Protein AF-A0A973RRY0-F1 (afdb_monomer)

Foldseek 3Di:
DPPPPVVVVVVVVCVVVVVVVLVVLLVVLLVLLLVQLPDALVLLPDAPCDCVGNVSNPDLSVVSLVVSLVVDDVVVSVVSCVSCVVSVVSSPVSDDQDPPDDPPDDSSD

Radius of gyration: 17.53 Å; Cα contacts (8 Å, |Δi|>4): 64; chains: 1; bounding box: 34×26×58 Å

Sequence (109 aa):
MDVGLRRFVIDAWSWLNYKPVMADAGRQALQQWSRTAHRPSRALSGGCGCPLCSPFDTTDERGVLEAAMHALAPQAARELRRLVKPLDDLYIAKTWPDPFASPDDGWWA

Solvent-accessible surface area (backbone atoms only — not comparable to full-atom values): 6436 Å² total; per-residue (Å²): 140,89,75,70,72,71,56,58,56,58,54,52,56,50,51,62,59,40,52,59,55,50,50,52,49,37,50,50,23,51,55,50,41,50,55,57,31,68,48,58,45,79,81,68,52,81,45,83,85,35,57,88,60,26,80,72,66,80,60,67,31,68,57,49,43,49,54,46,42,73,73,39,58,72,68,59,21,51,54,50,47,65,64,45,48,64,36,52,54,46,32,57,77,48,46,79,75,62,89,82,43,55,90,88,44,60,86,88,87

pLDDT: mean 72.85, std 18.26, range [37.56, 96.88]

Structure (mmCIF, N/CA/C/O backbone):
data_AF-A0A973RRY0-F1
#
_entry.id   AF-A0A973R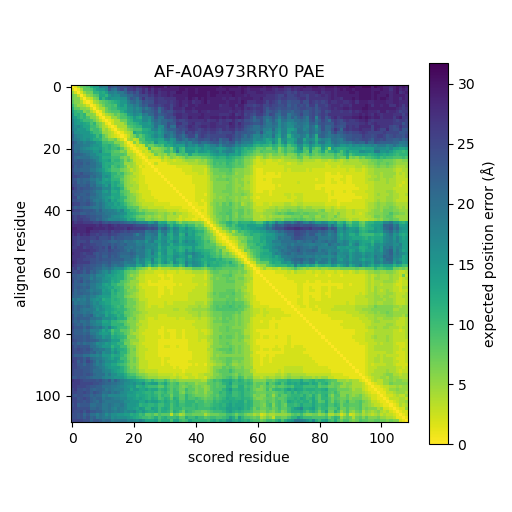RY0-F1
#
loop_
_atom_site.group_PDB
_atom_site.id
_atom_site.type_symbol
_atom_site.label_atom_id
_atom_site.label_alt_id
_atom_site.label_comp_id
_atom_site.label_asym_id
_atom_site.label_entity_id
_atom_site.label_seq_id
_atom_site.pdbx_PDB_ins_code
_atom_site.Cartn_x
_atom_site.Cartn_y
_atom_site.Cartn_z
_atom_site.occupancy
_atom_site.B_iso_or_equiv
_atom_site.auth_seq_id
_atom_site.auth_comp_id
_atom_site.auth_asym_id
_atom_site.auth_atom_id
_atom_site.pdbx_PDB_model_num
ATOM 1 N N . MET A 1 1 ? -7.167 15.495 42.539 1.00 37.56 1 MET A N 1
ATOM 2 C CA . MET A 1 1 ? -6.280 15.170 41.403 1.00 37.56 1 MET A CA 1
ATOM 3 C C . MET A 1 1 ? -7.129 14.461 40.367 1.00 37.56 1 MET A C 1
ATOM 5 O O . MET A 1 1 ? -7.387 13.279 40.512 1.00 37.56 1 MET A O 1
ATOM 9 N N . ASP A 1 2 ? -7.653 15.220 39.407 1.00 46.97 2 ASP A N 1
ATOM 10 C CA . ASP A 1 2 ? -8.580 14.751 38.375 1.00 46.97 2 ASP A CA 1
ATOM 11 C C . ASP A 1 2 ? -7.994 15.148 37.011 1.00 46.97 2 ASP A C 1
ATOM 13 O O . ASP A 1 2 ? -8.208 16.249 36.508 1.00 46.97 2 ASP A O 1
ATOM 17 N N . VAL A 1 3 ? -7.097 14.301 36.500 1.00 44.44 3 VAL A N 1
ATOM 18 C CA . VAL A 1 3 ? -6.352 14.515 35.239 1.00 44.44 3 VAL A CA 1
ATOM 19 C C . VAL A 1 3 ? -6.635 13.382 34.232 1.00 44.44 3 VAL A C 1
ATOM 21 O O . VAL A 1 3 ? -6.165 13.414 33.100 1.00 44.44 3 VAL A O 1
ATOM 24 N N . GLY A 1 4 ? -7.452 12.386 34.597 1.00 42.03 4 GLY A N 1
ATOM 25 C CA . GLY A 1 4 ? -7.646 11.167 33.799 1.00 42.03 4 GLY A CA 1
ATOM 26 C C . GLY A 1 4 ? -8.713 11.257 32.705 1.00 42.03 4 GLY A C 1
ATOM 27 O O . GLY A 1 4 ? -8.593 10.592 31.680 1.00 42.03 4 GLY A O 1
ATOM 28 N N . LEU A 1 5 ? -9.745 12.091 32.872 1.00 42.75 5 LEU A N 1
ATOM 29 C CA . LEU A 1 5 ? -10.928 12.026 32.002 1.00 42.75 5 LEU A CA 1
ATOM 30 C C . LEU A 1 5 ? -10.839 12.917 30.749 1.00 42.75 5 LEU A C 1
ATOM 32 O O . LEU A 1 5 ? -11.488 12.647 29.741 1.00 42.75 5 LEU A O 1
ATOM 36 N N . ARG A 1 6 ? -9.996 13.959 30.768 1.00 37.97 6 ARG A N 1
ATOM 37 C CA . ARG A 1 6 ? -9.849 14.901 29.639 1.00 37.97 6 ARG A CA 1
ATOM 38 C C . ARG A 1 6 ? -8.920 14.404 28.522 1.00 37.97 6 ARG A C 1
ATOM 40 O O . ARG A 1 6 ? -9.045 14.882 27.401 1.00 37.97 6 ARG A O 1
ATOM 47 N N . ARG A 1 7 ? -8.029 13.437 28.787 1.00 42.19 7 ARG A N 1
ATOM 48 C CA . ARG A 1 7 ? -7.159 12.830 27.755 1.00 42.19 7 ARG A CA 1
ATOM 49 C C . ARG A 1 7 ? -7.918 11.818 26.886 1.00 42.19 7 ARG A C 1
ATOM 51 O O . ARG A 1 7 ? -7.740 11.811 25.676 1.00 42.19 7 ARG A O 1
ATOM 58 N N . PHE A 1 8 ? -8.834 11.053 27.483 1.00 38.47 8 PHE A N 1
ATOM 59 C CA . PHE A 1 8 ? -9.589 9.996 26.797 1.00 38.47 8 PHE A CA 1
ATOM 60 C C . PHE A 1 8 ? -10.552 10.524 25.722 1.00 38.47 8 PHE A C 1
ATOM 62 O O . PHE A 1 8 ? -10.752 9.893 24.687 1.00 38.47 8 PHE A O 1
ATOM 69 N N . VAL A 1 9 ? -11.135 11.705 25.944 1.00 44.41 9 VAL A N 1
ATOM 70 C CA . VAL A 1 9 ? -12.057 12.317 24.978 1.00 44.41 9 VAL A CA 1
ATOM 71 C C . VAL A 1 9 ? -11.291 12.877 23.772 1.00 44.41 9 VAL A C 1
ATOM 73 O O . VAL A 1 9 ? -11.742 12.706 22.648 1.00 44.41 9 VAL A O 1
ATOM 76 N N . ILE A 1 10 ? -10.098 13.454 23.949 1.00 43.81 10 ILE A N 1
ATOM 77 C CA . ILE A 1 10 ? -9.304 13.995 22.826 1.00 43.81 10 ILE A CA 1
ATOM 78 C C . ILE A 1 10 ? -8.816 12.873 21.884 1.00 43.81 10 ILE A C 1
ATOM 80 O O . ILE A 1 10 ? -8.853 13.041 20.663 1.00 43.81 10 ILE A O 1
ATOM 84 N N . ASP A 1 11 ? -8.448 11.706 22.420 1.00 49.50 11 ASP A N 1
ATOM 85 C CA . ASP A 1 11 ? -7.992 10.563 21.612 1.00 49.50 11 ASP A CA 1
ATOM 86 C C . ASP A 1 11 ? -9.123 9.898 20.812 1.00 49.50 11 ASP A C 1
ATOM 88 O O . ASP A 1 11 ? -8.914 9.485 19.670 1.00 49.50 11 ASP A O 1
ATOM 92 N N . ALA A 1 12 ? -10.345 9.854 21.352 1.00 40.12 12 ALA A N 1
ATOM 93 C CA . ALA A 1 12 ? -11.501 9.276 20.664 1.00 40.12 12 ALA A CA 1
ATOM 94 C C . ALA A 1 12 ? -11.985 10.132 19.476 1.00 40.12 12 ALA A C 1
ATOM 96 O O . ALA A 1 12 ? -12.375 9.590 18.439 1.00 40.12 12 ALA A O 1
ATOM 97 N N . TRP A 1 13 ? -11.918 11.464 19.594 1.00 41.03 13 TRP A N 1
ATOM 98 C CA . TRP A 1 13 ? -12.250 12.382 18.495 1.00 41.03 13 TRP A CA 1
ATOM 99 C C . TRP A 1 13 ? -11.194 12.356 17.380 1.00 41.03 13 TRP A C 1
ATOM 101 O O . TRP A 1 13 ? -11.556 12.379 16.201 1.00 41.03 13 TRP A O 1
ATOM 111 N N . SER A 1 14 ? -9.910 12.203 17.729 1.00 52.19 14 SER A N 1
ATOM 112 C CA . SER A 1 14 ? -8.848 11.927 16.753 1.00 52.19 14 SER A CA 1
ATOM 113 C C . SER A 1 14 ? -9.082 10.589 16.052 1.00 52.19 14 SER A C 1
ATOM 115 O O . SER A 1 14 ? -9.063 10.552 14.831 1.00 52.19 14 SER A O 1
ATOM 117 N N . TRP A 1 15 ? -9.414 9.516 16.779 1.00 40.09 15 TRP A N 1
ATOM 118 C CA . TRP A 1 15 ? -9.695 8.188 16.210 1.00 40.09 15 TRP A CA 1
ATOM 119 C C . TRP A 1 15 ? -10.903 8.138 15.255 1.00 40.09 15 TRP A C 1
ATOM 121 O O . TRP A 1 15 ? -10.884 7.384 14.280 1.00 40.09 15 TRP A O 1
ATOM 131 N N . LEU A 1 16 ? -11.954 8.928 15.498 1.00 44.66 16 LEU A N 1
ATOM 132 C CA . LEU A 1 16 ? -13.126 8.990 14.612 1.00 44.66 16 LEU A CA 1
ATOM 133 C C . LEU A 1 16 ? -12.854 9.771 13.316 1.00 44.66 16 LEU A C 1
ATOM 135 O O . LEU A 1 16 ? -13.329 9.345 12.266 1.00 44.66 16 LEU A O 1
ATOM 139 N N . ASN A 1 17 ? -12.045 10.838 13.360 1.00 50.69 17 ASN A N 1
ATOM 140 C CA . ASN A 1 17 ? -11.557 11.536 12.156 1.00 50.69 17 ASN A CA 1
ATOM 141 C C . ASN A 1 17 ? -10.406 10.790 11.452 1.00 50.69 17 ASN A C 1
ATOM 143 O O .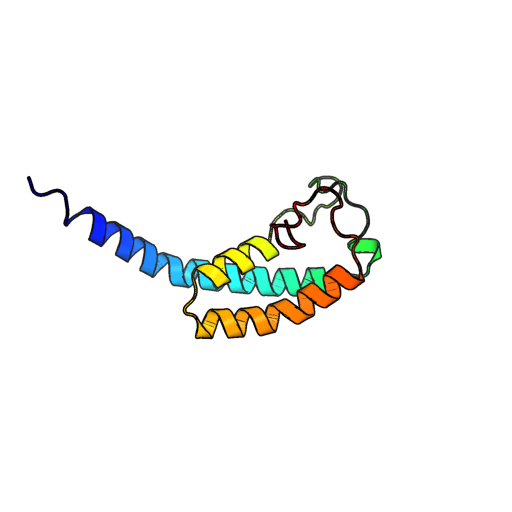 ASN A 1 17 ? -10.207 10.942 10.249 1.00 50.69 17 ASN A O 1
ATOM 147 N N . TYR A 1 18 ? -9.682 9.937 12.176 1.00 51.44 18 TYR A N 1
ATOM 148 C CA . TYR A 1 18 ? -8.591 9.107 11.665 1.00 51.44 18 TYR A CA 1
ATOM 149 C C . TYR A 1 18 ? -9.093 7.975 10.765 1.00 51.44 18 TYR A C 1
ATOM 151 O O . TYR A 1 18 ? -8.469 7.683 9.753 1.00 51.44 18 TYR A O 1
ATOM 159 N N . LYS A 1 19 ? -10.246 7.363 11.071 1.00 55.94 19 LYS A N 1
ATOM 160 C CA . LYS A 1 19 ? -10.835 6.289 10.249 1.00 55.94 19 LYS A CA 1
ATOM 161 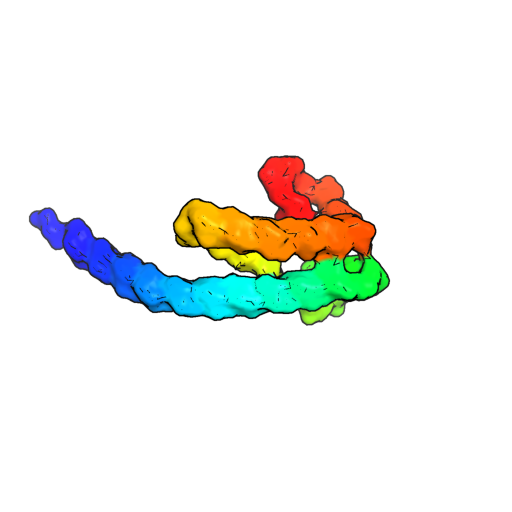C C . LYS A 1 19 ? -11.092 6.672 8.781 1.00 55.94 19 LYS A C 1
ATOM 163 O O . LYS A 1 19 ? -10.676 5.895 7.927 1.00 55.94 19 LYS A O 1
ATOM 168 N N . PRO A 1 20 ? -11.751 7.800 8.447 1.00 60.72 20 PRO A N 1
ATOM 169 C CA . PRO A 1 20 ? -11.966 8.183 7.052 1.00 60.72 20 PRO A CA 1
ATOM 170 C C . PRO A 1 20 ? -10.664 8.601 6.359 1.00 60.72 20 PRO A C 1
ATOM 172 O O . PRO A 1 20 ? -10.412 8.148 5.248 1.00 60.72 20 PRO A O 1
ATOM 175 N N . VAL A 1 21 ? -9.792 9.364 7.031 1.00 59.66 21 VAL A N 1
ATOM 176 C CA . VAL A 1 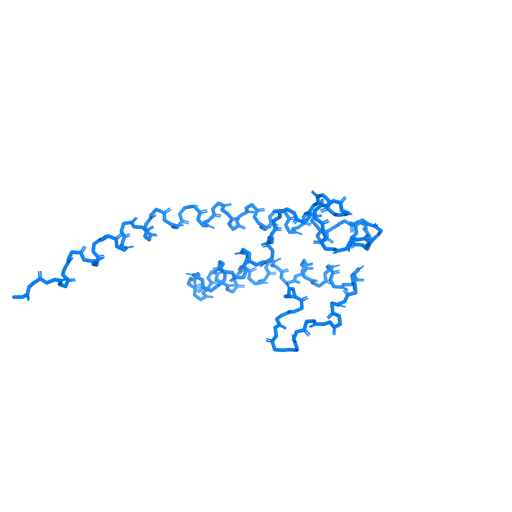21 ? -8.490 9.769 6.469 1.00 59.66 21 VAL A CA 1
ATOM 177 C C . VAL A 1 21 ? -7.608 8.552 6.182 1.00 59.66 21 VAL A C 1
ATOM 179 O O . VAL A 1 21 ? -7.032 8.459 5.104 1.00 59.66 21 VAL A O 1
ATOM 182 N N . MET A 1 22 ? -7.548 7.578 7.094 1.00 62.28 22 MET A N 1
ATOM 183 C CA . MET A 1 22 ? -6.797 6.337 6.881 1.00 62.28 22 MET A CA 1
ATOM 184 C C . MET A 1 22 ? -7.470 5.388 5.892 1.00 62.28 22 MET A C 1
ATOM 186 O O . MET A 1 22 ? -6.776 4.645 5.202 1.00 62.28 22 MET A O 1
ATOM 190 N N . ALA A 1 23 ? -8.799 5.419 5.766 1.00 70.44 23 ALA A N 1
ATOM 191 C CA . ALA A 1 23 ? -9.496 4.673 4.723 1.00 70.44 23 ALA A CA 1
ATOM 192 C C . ALA A 1 23 ? -9.181 5.231 3.325 1.00 70.44 23 ALA A C 1
ATOM 194 O O . ALA A 1 23 ? -8.910 4.454 2.407 1.00 70.44 23 ALA A O 1
ATOM 195 N N . ASP A 1 24 ? -9.160 6.555 3.164 1.00 76.12 24 ASP A N 1
ATOM 196 C CA . ASP A 1 24 ? -8.806 7.199 1.897 1.00 76.12 24 ASP A CA 1
ATOM 197 C C . ASP A 1 24 ? -7.311 7.090 1.595 1.00 76.12 24 ASP A C 1
ATOM 199 O O . ASP A 1 24 ? -6.945 6.813 0.451 1.00 76.12 24 ASP A O 1
ATOM 203 N N . ALA A 1 25 ? -6.446 7.235 2.601 1.00 79.31 25 ALA A N 1
ATOM 204 C CA . ALA A 1 25 ? -5.010 7.011 2.458 1.00 79.31 25 ALA A CA 1
ATOM 205 C C . ALA A 1 25 ? -4.713 5.550 2.086 1.00 79.31 25 ALA A C 1
ATOM 207 O O . ALA A 1 25 ? -3.981 5.301 1.134 1.00 79.31 25 ALA A O 1
ATOM 208 N N . GLY A 1 26 ? -5.347 4.580 2.754 1.00 83.62 26 GLY A N 1
ATOM 209 C CA . GLY A 1 26 ? -5.202 3.156 2.444 1.00 83.62 26 GLY A CA 1
ATOM 210 C C . GLY A 1 26 ? -5.715 2.793 1.048 1.00 83.62 26 GLY A C 1
ATOM 211 O O . GLY A 1 26 ? -5.083 2.012 0.339 1.00 83.62 26 GLY A O 1
ATOM 212 N N . ARG A 1 27 ? -6.824 3.397 0.598 1.00 86.06 27 ARG A N 1
ATOM 213 C CA . ARG A 1 27 ? -7.333 3.223 -0.773 1.00 86.06 27 ARG A CA 1
ATOM 214 C C . ARG A 1 27 ? -6.363 3.785 -1.810 1.00 86.06 27 ARG A C 1
ATOM 216 O O . ARG A 1 27 ? -6.090 3.113 -2.804 1.00 86.06 27 ARG A O 1
ATOM 223 N N . GLN A 1 28 ? -5.862 5.001 -1.598 1.00 88.69 28 GLN A N 1
ATOM 224 C CA . GLN A 1 28 ? -4.897 5.637 -2.499 1.00 88.69 28 GLN A CA 1
ATOM 225 C C . GLN A 1 28 ? -3.590 4.847 -2.551 1.00 88.69 28 GLN A C 1
ATOM 227 O O . GLN A 1 28 ? -3.096 4.569 -3.643 1.00 88.69 28 GLN A O 1
ATOM 232 N N . ALA A 1 29 ? -3.097 4.405 -1.393 1.00 89.62 29 ALA A N 1
ATOM 233 C CA . ALA A 1 29 ? -1.922 3.555 -1.284 1.00 89.62 29 ALA A CA 1
ATOM 234 C C . ALA A 1 29 ? -2.121 2.233 -2.036 1.00 89.62 29 ALA A C 1
ATOM 236 O O . ALA A 1 29 ? -1.269 1.861 -2.829 1.00 89.62 29 ALA A O 1
ATOM 237 N N . LEU A 1 30 ? -3.276 1.569 -1.908 1.00 92.38 30 LEU A N 1
ATOM 238 C CA . LEU A 1 30 ? -3.559 0.336 -2.653 1.00 92.38 30 LEU A CA 1
ATOM 239 C C . LEU A 1 30 ? -3.598 0.565 -4.173 1.00 92.38 30 LEU A C 1
ATOM 241 O O . LEU A 1 30 ? -3.056 -0.230 -4.940 1.00 92.38 30 LEU A O 1
ATOM 245 N N . GLN A 1 31 ? -4.221 1.654 -4.630 1.00 92.44 31 GLN A N 1
ATOM 246 C CA . GLN A 1 31 ? -4.273 1.999 -6.056 1.00 92.44 31 GLN A CA 1
ATOM 247 C C . GLN A 1 31 ? -2.889 2.330 -6.617 1.00 92.44 31 GLN A C 1
ATOM 249 O O . GLN A 1 31 ? -2.557 1.952 -7.742 1.00 92.44 31 GLN A O 1
ATOM 254 N N . GLN A 1 32 ? -2.087 3.069 -5.859 1.00 89.88 32 GLN A N 1
ATOM 255 C CA . GLN A 1 32 ? -0.736 3.432 -6.252 1.00 89.88 32 GLN A CA 1
ATOM 256 C C . GLN A 1 32 ? 0.189 2.211 -6.220 1.00 89.88 32 GLN A C 1
AT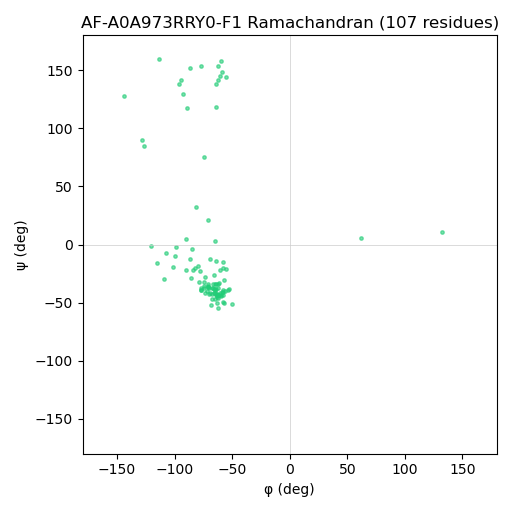OM 258 O O . GLN A 1 32 ? 0.869 1.961 -7.211 1.00 89.88 32 GLN A O 1
ATOM 263 N N . TRP A 1 33 ? 0.092 1.372 -5.189 1.00 91.56 33 TRP A N 1
ATOM 264 C CA . TRP A 1 33 ? 0.822 0.112 -5.099 1.00 91.56 33 TRP A CA 1
ATOM 265 C C . TRP A 1 33 ? 0.490 -0.831 -6.255 1.00 91.56 33 TRP A C 1
ATOM 267 O O . TRP A 1 33 ? 1.384 -1.359 -6.913 1.00 91.56 33 TRP A O 1
ATOM 277 N N . SER A 1 34 ? -0.794 -0.955 -6.606 1.00 94.00 34 SER A N 1
ATOM 278 C CA . SER A 1 34 ? -1.212 -1.703 -7.792 1.00 94.00 34 SER A CA 1
ATOM 279 C C . SER A 1 34 ? -0.579 -1.145 -9.066 1.00 94.00 34 SER A C 1
ATOM 281 O O . SER A 1 34 ? -0.123 -1.916 -9.909 1.00 94.00 34 SER A O 1
ATOM 283 N N . ARG A 1 35 ? -0.530 0.182 -9.232 1.00 91.31 35 ARG A N 1
ATOM 284 C CA . ARG A 1 35 ? 0.124 0.805 -10.393 1.00 91.31 35 ARG A CA 1
ATOM 285 C C . ARG A 1 35 ? 1.617 0.502 -10.419 1.00 91.31 35 ARG A C 1
ATOM 287 O O . ARG A 1 35 ? 2.119 0.166 -11.487 1.00 91.31 35 ARG A O 1
ATOM 294 N N . THR A 1 36 ? 2.299 0.586 -9.281 1.00 87.19 36 THR A N 1
ATOM 295 C CA . THR A 1 36 ? 3.730 0.292 -9.137 1.00 87.19 36 THR A CA 1
ATOM 296 C C . THR A 1 36 ? 4.034 -1.170 -9.464 1.00 87.19 36 THR A C 1
ATOM 298 O O . THR A 1 36 ? 4.798 -1.429 -10.392 1.00 87.19 36 THR A O 1
ATOM 301 N N . ALA A 1 37 ? 3.364 -2.129 -8.819 1.00 89.50 37 ALA A N 1
ATOM 302 C CA . ALA A 1 37 ? 3.575 -3.563 -9.040 1.00 89.50 37 ALA A CA 1
ATOM 303 C C . ALA A 1 37 ? 3.366 -3.996 -10.506 1.00 89.50 37 ALA A C 1
ATOM 305 O O . ALA A 1 37 ? 4.027 -4.911 -11.005 1.00 89.50 37 ALA A O 1
ATOM 306 N N . HIS A 1 38 ? 2.480 -3.319 -11.245 1.00 92.25 38 HIS A N 1
ATOM 307 C CA . HIS A 1 38 ? 2.219 -3.614 -12.658 1.00 92.25 38 HIS A CA 1
ATOM 308 C C . HIS A 1 38 ? 3.182 -2.935 -13.640 1.00 92.25 38 HIS A C 1
ATOM 310 O O . HIS A 1 38 ? 3.114 -3.221 -14.838 1.00 92.25 38 HIS A O 1
ATOM 316 N N . ARG A 1 39 ? 4.115 -2.091 -13.186 1.00 87.44 39 ARG A N 1
ATOM 317 C CA . ARG A 1 39 ? 5.094 -1.473 -14.088 1.00 87.44 39 ARG A CA 1
ATOM 318 C C . ARG A 1 39 ? 5.993 -2.526 -14.759 1.00 87.44 39 ARG A C 1
ATOM 320 O O . ARG A 1 39 ? 6.200 -3.620 -14.214 1.00 87.44 39 ARG A O 1
ATOM 327 N N . PRO A 1 40 ? 6.537 -2.221 -15.951 1.00 86.12 40 PRO A N 1
ATOM 328 C CA . PRO A 1 40 ? 7.595 -3.023 -16.559 1.00 86.12 40 PRO A CA 1
ATOM 329 C C . PRO A 1 40 ? 8.837 -3.054 -15.661 1.00 86.12 40 PRO A C 1
ATOM 331 O O . PRO A 1 40 ? 9.173 -2.026 -15.080 1.00 86.12 40 PRO A O 1
ATOM 334 N N . SER A 1 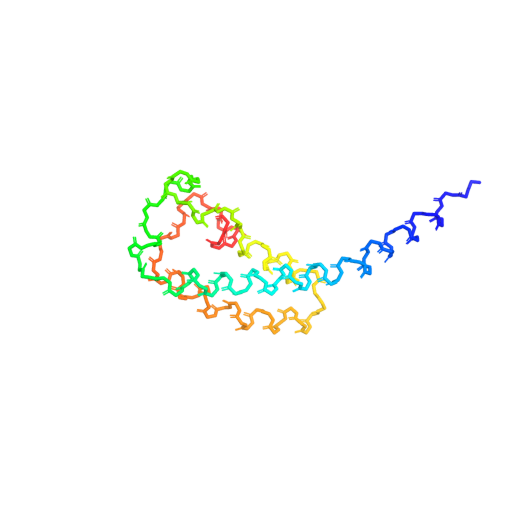41 ? 9.573 -4.172 -15.617 1.00 82.25 41 SER A N 1
ATOM 335 C CA . SER A 1 41 ? 10.744 -4.325 -14.732 1.00 82.25 41 SER A CA 1
ATOM 336 C C . SER A 1 41 ? 11.770 -3.202 -14.898 1.00 82.25 41 SER A C 1
ATOM 338 O O . SER A 1 41 ? 12.225 -2.657 -13.906 1.00 82.25 41 SER A O 1
ATOM 340 N N . ARG A 1 42 ? 12.026 -2.742 -16.134 1.00 76.69 42 ARG A N 1
ATOM 341 C CA . ARG A 1 42 ? 12.927 -1.605 -16.431 1.00 76.69 42 ARG A CA 1
ATOM 342 C C . ARG A 1 42 ? 12.550 -0.277 -15.757 1.00 76.69 42 ARG A C 1
ATOM 344 O O . ARG A 1 42 ? 13.368 0.627 -15.720 1.00 76.69 42 ARG A O 1
ATOM 351 N N . ALA A 1 43 ? 11.297 -0.129 -15.330 1.00 75.69 43 ALA A N 1
ATOM 352 C CA . ALA A 1 43 ? 10.785 1.054 -14.641 1.00 75.69 43 ALA A CA 1
ATOM 353 C C . ALA A 1 43 ? 10.740 0.875 -13.112 1.00 75.69 43 ALA A C 1
ATOM 355 O O . ALA A 1 43 ? 10.329 1.797 -12.414 1.00 75.69 43 ALA A O 1
ATOM 356 N N . LEU A 1 44 ? 11.111 -0.313 -12.624 1.00 74.44 44 LEU A N 1
ATOM 357 C CA . LEU A 1 44 ? 11.270 -0.664 -11.210 1.00 74.44 44 LEU A CA 1
ATOM 358 C C . LEU A 1 44 ? 12.752 -0.860 -10.851 1.00 74.44 44 LEU A C 1
ATOM 360 O O . LEU A 1 44 ? 13.168 -0.598 -9.732 1.00 74.44 44 LEU A O 1
ATOM 364 N N . SER A 1 45 ? 13.567 -1.294 -11.814 1.00 60.91 45 SER A N 1
ATOM 365 C CA . SER A 1 45 ? 15.013 -1.435 -11.686 1.00 60.91 45 SER A CA 1
ATOM 366 C C . SER A 1 45 ? 15.717 -0.133 -12.080 1.00 60.91 45 SER A C 1
ATOM 368 O O . SER A 1 45 ? 15.647 0.252 -13.249 1.00 60.91 45 SER A O 1
ATOM 370 N N . GLY A 1 46 ? 16.439 0.505 -11.152 1.00 53.12 46 GLY A N 1
ATOM 371 C CA . GLY A 1 46 ? 17.429 1.537 -11.507 1.00 53.12 46 GLY A CA 1
ATOM 372 C C . GLY A 1 46 ? 17.402 2.864 -10.742 1.00 53.12 46 GLY A C 1
ATOM 373 O O . GLY A 1 46 ? 18.098 3.787 -11.156 1.00 53.12 46 GLY A O 1
ATOM 374 N N . GLY A 1 47 ? 16.657 2.995 -9.646 1.00 53.78 47 GLY A N 1
ATOM 375 C CA . GLY A 1 47 ? 16.740 4.177 -8.781 1.00 53.78 47 GLY A CA 1
ATOM 376 C C . GLY A 1 47 ? 17.708 3.953 -7.622 1.00 53.78 47 GLY A C 1
ATOM 377 O O . GLY A 1 47 ? 17.711 2.879 -7.034 1.00 53.78 47 GLY A O 1
ATOM 378 N N . CYS A 1 48 ? 18.489 4.965 -7.237 1.00 56.53 48 CYS A N 1
ATOM 379 C CA . CYS A 1 48 ? 19.322 4.922 -6.027 1.00 56.53 48 CYS A CA 1
ATOM 380 C C . CYS A 1 48 ? 18.511 4.987 -4.712 1.00 56.53 48 CYS A C 1
ATOM 382 O O . CYS A 1 48 ? 19.026 5.445 -3.700 1.00 56.53 48 CYS A O 1
ATOM 384 N N . GLY A 1 49 ? 17.214 4.644 -4.756 1.00 51.97 49 GLY A N 1
ATOM 385 C CA . GLY A 1 49 ? 16.217 4.950 -3.717 1.00 51.97 49 GLY A CA 1
ATOM 386 C C . GLY A 1 49 ? 16.007 6.453 -3.490 1.00 51.97 49 GLY A C 1
ATOM 387 O O . GLY A 1 49 ? 15.341 6.877 -2.552 1.00 51.97 49 GLY A O 1
ATOM 388 N N . CYS A 1 50 ? 16.639 7.290 -4.313 1.00 54.47 50 CYS A N 1
ATOM 389 C CA . CYS A 1 50 ? 16.641 8.728 -4.154 1.00 54.47 50 CYS A CA 1
ATOM 390 C C . CYS A 1 50 ? 15.553 9.361 -5.035 1.00 54.47 50 CYS A C 1
ATOM 392 O O . CYS A 1 50 ? 15.465 9.020 -6.221 1.00 54.47 50 CYS A O 1
ATOM 394 N N . PRO A 1 51 ? 14.807 10.363 -4.531 1.00 52.41 51 PRO A N 1
ATOM 395 C CA . PRO A 1 51 ? 13.723 11.022 -5.272 1.00 52.41 51 PRO A CA 1
ATOM 396 C C . PRO A 1 51 ? 14.133 11.611 -6.633 1.00 52.41 51 PRO A C 1
ATOM 398 O O . PRO A 1 51 ? 13.293 11.843 -7.497 1.00 52.41 51 PRO A O 1
ATOM 401 N N . LEU A 1 52 ? 15.432 11.866 -6.832 1.00 55.38 52 LEU A N 1
ATOM 402 C CA . LEU A 1 52 ? 15.997 12.368 -8.088 1.00 55.38 52 LEU A CA 1
ATOM 403 C C . LEU A 1 52 ? 16.171 11.277 -9.157 1.00 55.38 52 LEU A C 1
ATOM 405 O O . LEU A 1 52 ? 16.048 11.573 -10.342 1.00 55.38 52 LEU A O 1
ATOM 409 N N . CYS A 1 53 ? 16.448 10.032 -8.759 1.00 53.31 53 CYS A N 1
ATOM 410 C CA . CYS A 1 53 ? 16.639 8.904 -9.681 1.00 53.31 53 CYS A CA 1
ATOM 411 C C . CYS A 1 53 ? 15.402 8.003 -9.770 1.00 53.31 53 CYS A C 1
ATOM 413 O O . CYS A 1 53 ? 15.247 7.275 -10.747 1.00 53.31 53 CYS A O 1
ATOM 415 N N . SER A 1 54 ? 14.509 8.078 -8.783 1.00 53.84 54 SER A N 1
ATOM 416 C CA . SER A 1 54 ? 13.158 7.533 -8.845 1.00 53.84 54 SER A CA 1
ATOM 417 C C . SER A 1 54 ? 12.176 8.637 -8.443 1.00 53.84 54 SER A C 1
ATOM 419 O O . SER A 1 54 ? 11.829 8.765 -7.270 1.00 53.84 54 SER A O 1
ATOM 421 N N . PRO A 1 55 ? 11.673 9.446 -9.397 1.00 52.12 55 PRO A N 1
ATOM 422 C CA . PRO A 1 55 ? 10.651 10.465 -9.119 1.00 52.12 55 PRO A CA 1
ATOM 423 C C . PRO A 1 55 ? 9.308 9.864 -8.665 1.00 52.12 55 PRO A C 1
ATOM 425 O O . PRO A 1 55 ? 8.326 10.583 -8.488 1.00 52.12 55 PRO A O 1
ATOM 428 N N . PHE A 1 56 ? 9.253 8.539 -8.520 1.00 51.44 56 PHE A N 1
ATOM 429 C CA . PHE A 1 56 ? 8.109 7.770 -8.067 1.00 51.44 56 PHE A CA 1
ATOM 430 C C . PHE A 1 56 ? 8.284 7.221 -6.643 1.00 51.44 56 PHE A C 1
ATOM 432 O O . PHE A 1 56 ? 7.295 6.752 -6.098 1.00 51.44 56 PHE A O 1
ATOM 439 N N . ASP A 1 57 ? 9.467 7.350 -6.025 1.00 57.66 57 ASP A N 1
ATOM 440 C CA . ASP A 1 57 ? 9.726 7.001 -4.611 1.00 57.66 57 ASP A CA 1
ATOM 441 C C . ASP A 1 57 ? 9.262 8.128 -3.663 1.00 57.66 57 ASP A C 1
ATOM 443 O O . ASP A 1 57 ? 9.887 8.427 -2.648 1.00 57.66 57 ASP A O 1
ATOM 447 N N . THR A 1 58 ? 8.200 8.853 -4.022 1.00 53.22 58 THR A N 1
ATOM 448 C CA . THR A 1 58 ? 7.737 10.015 -3.247 1.00 53.22 58 THR A CA 1
ATOM 449 C C . THR A 1 58 ? 6.788 9.631 -2.115 1.00 53.22 58 THR A C 1
ATOM 451 O O . THR A 1 58 ? 6.547 10.450 -1.227 1.00 53.22 58 THR A O 1
ATOM 454 N N . THR A 1 59 ? 6.297 8.391 -2.102 1.00 61.66 59 THR A N 1
ATOM 455 C CA . THR A 1 59 ? 5.441 7.850 -1.045 1.00 61.66 59 THR A CA 1
ATOM 456 C C . THR A 1 59 ? 5.750 6.380 -0.794 1.00 61.66 59 THR A C 1
ATOM 458 O O . THR A 1 59 ? 5.710 5.570 -1.709 1.00 61.66 59 THR A O 1
ATOM 461 N N . ASP A 1 60 ? 6.003 6.016 0.463 1.00 77.31 60 ASP A N 1
ATOM 462 C CA . ASP A 1 60 ? 6.085 4.616 0.890 1.00 77.31 60 ASP A CA 1
ATOM 463 C C . ASP A 1 60 ? 4.672 4.004 0.948 1.00 77.31 60 ASP A C 1
ATOM 465 O O . ASP A 1 60 ? 4.041 3.879 2.002 1.00 77.31 60 ASP A O 1
ATOM 469 N N . GLU A 1 61 ? 4.105 3.693 -0.220 1.00 85.50 61 GLU A N 1
ATOM 470 C CA . GLU A 1 61 ? 2.730 3.194 -0.297 1.00 85.50 61 GLU A CA 1
ATOM 471 C C . GLU A 1 61 ? 2.578 1.834 0.381 1.00 85.50 61 GLU A C 1
ATOM 473 O O . GLU A 1 61 ? 1.538 1.559 0.989 1.00 85.50 61 GLU A O 1
ATOM 478 N N . ARG A 1 62 ? 3.615 0.989 0.320 1.00 88.25 62 ARG A N 1
ATOM 479 C CA . ARG A 1 62 ? 3.595 -0.318 0.974 1.00 88.25 62 ARG A CA 1
ATOM 480 C C . ARG A 1 62 ? 3.659 -0.179 2.495 1.00 88.25 62 ARG A C 1
ATOM 482 O O . ARG A 1 62 ? 2.927 -0.909 3.169 1.00 88.25 62 ARG A O 1
ATOM 489 N N . GLY A 1 63 ? 4.416 0.772 3.036 1.00 85.12 63 GLY A N 1
ATOM 490 C CA . GLY A 1 63 ? 4.417 1.095 4.462 1.00 85.12 63 GLY A CA 1
ATOM 491 C C . GLY A 1 63 ? 3.093 1.680 4.950 1.00 85.12 63 GLY A C 1
ATOM 492 O O . GLY A 1 63 ? 2.604 1.287 6.010 1.00 85.12 63 GLY A O 1
ATOM 493 N N . VAL A 1 64 ? 2.420 2.523 4.154 1.00 87.50 64 VAL A N 1
ATOM 494 C CA . VAL A 1 64 ? 1.050 2.982 4.475 1.00 87.50 64 VAL A CA 1
ATOM 495 C C . VAL A 1 64 ? 0.077 1.802 4.546 1.00 87.50 64 VAL A C 1
ATOM 497 O O . VAL A 1 64 ? -0.755 1.736 5.455 1.00 87.50 64 VAL A O 1
ATOM 500 N N . LEU A 1 65 ? 0.181 0.845 3.619 1.00 90.50 65 LEU A N 1
ATOM 501 C CA . LEU A 1 65 ? -0.6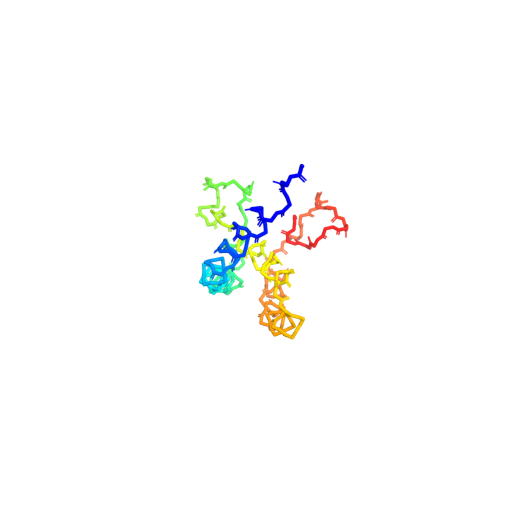30 -0.375 3.645 1.00 90.50 65 LEU A CA 1
ATOM 502 C C . LEU A 1 65 ? -0.321 -1.247 4.869 1.00 90.50 65 LEU A C 1
ATOM 504 O O . LEU A 1 65 ? -1.255 -1.780 5.466 1.00 90.50 65 LEU A O 1
ATOM 508 N N . GLU A 1 66 ? 0.945 -1.350 5.282 1.00 89.69 66 GLU A N 1
ATOM 509 C CA . GLU A 1 66 ? 1.341 -2.074 6.498 1.00 89.69 66 GLU A CA 1
ATOM 510 C C . GLU A 1 66 ? 0.732 -1.432 7.748 1.00 89.69 66 GLU A C 1
ATOM 512 O O . GLU A 1 66 ? 0.050 -2.093 8.536 1.00 89.69 66 GLU A O 1
ATOM 517 N N . ALA A 1 67 ? 0.883 -0.113 7.889 1.00 87.31 67 ALA A N 1
ATOM 518 C CA . ALA A 1 67 ? 0.299 0.647 8.988 1.00 87.31 67 ALA A CA 1
ATOM 519 C C . ALA A 1 67 ? -1.230 0.480 9.037 1.00 87.31 67 ALA A C 1
ATOM 521 O O . ALA A 1 67 ? -1.806 0.264 10.108 1.00 87.31 67 ALA A O 1
ATOM 522 N N . ALA A 1 68 ? -1.895 0.494 7.876 1.00 88.81 68 ALA A N 1
ATOM 523 C CA . ALA A 1 68 ? -3.325 0.223 7.788 1.00 88.81 68 ALA A CA 1
ATOM 524 C C . ALA A 1 68 ? -3.669 -1.204 8.253 1.00 88.81 68 ALA A C 1
ATOM 526 O O .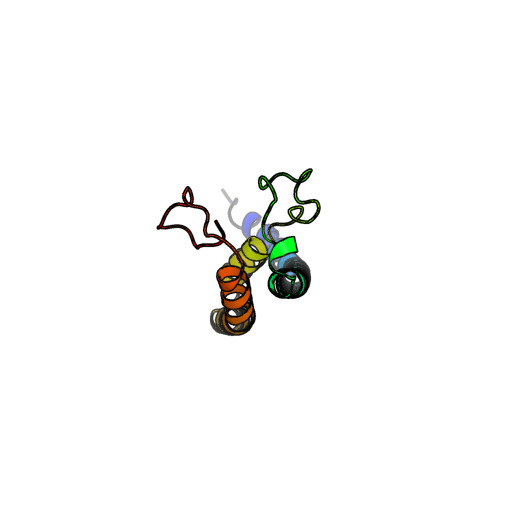 ALA A 1 68 ? -4.613 -1.384 9.022 1.00 88.81 68 ALA A O 1
ATOM 527 N N . MET A 1 69 ? -2.903 -2.226 7.857 1.00 89.62 69 MET A N 1
ATOM 528 C CA . MET A 1 69 ? -3.119 -3.606 8.316 1.00 89.62 69 MET A CA 1
ATOM 529 C C . MET A 1 69 ? -2.967 -3.761 9.835 1.00 89.62 69 MET A C 1
ATOM 531 O O . MET A 1 69 ? -3.682 -4.578 10.419 1.00 89.62 69 MET A O 1
ATOM 535 N N . HIS A 1 70 ? -2.080 -2.991 10.473 1.00 88.88 70 HIS A N 1
ATOM 536 C CA . HIS A 1 70 ? -1.916 -2.977 11.930 1.00 88.88 70 HIS A CA 1
ATOM 537 C C . HIS A 1 70 ? -3.043 -2.239 12.665 1.00 88.88 70 HIS A C 1
ATOM 539 O O . HIS A 1 70 ? -3.404 -2.630 13.775 1.00 88.88 70 HIS A O 1
ATOM 545 N N . ALA A 1 71 ? -3.617 -1.199 12.058 1.00 87.06 71 ALA A N 1
ATOM 546 C CA . ALA A 1 71 ? -4.693 -0.409 12.658 1.00 87.06 71 ALA A CA 1
ATOM 547 C C . ALA A 1 71 ? -6.098 -1.016 12.460 1.00 87.06 71 ALA A C 1
ATOM 549 O O . ALA A 1 71 ? -7.037 -0.683 13.189 1.00 87.06 71 ALA A O 1
ATOM 550 N N . LEU A 1 72 ? -6.277 -1.877 11.454 1.00 85.62 72 LEU A N 1
ATOM 551 C CA . LEU A 1 72 ? -7.570 -2.466 11.104 1.00 85.62 72 LEU A CA 1
ATOM 552 C C . LEU A 1 72 ? -7.991 -3.605 12.043 1.00 85.62 72 LEU A C 1
ATOM 554 O O . LEU A 1 72 ? -7.180 -4.355 12.582 1.00 85.62 72 LEU A O 1
ATOM 558 N N . ALA A 1 73 ? -9.308 -3.808 12.156 1.00 86.94 73 ALA A N 1
ATOM 559 C CA . ALA A 1 73 ? -9.853 -4.999 12.800 1.00 86.94 73 ALA A CA 1
ATOM 560 C C . ALA A 1 73 ? -9.356 -6.277 12.086 1.00 86.94 73 ALA A C 1
ATOM 562 O O . ALA A 1 73 ? -9.216 -6.265 10.857 1.00 86.94 73 ALA A O 1
ATOM 563 N N . PRO A 1 74 ? -9.170 -7.411 12.795 1.00 86.75 74 PRO A N 1
ATOM 564 C CA . PRO A 1 74 ? -8.511 -8.597 12.240 1.00 86.75 74 PRO A CA 1
ATOM 565 C C . PRO A 1 74 ? -9.092 -9.096 10.913 1.00 86.75 74 PRO A C 1
ATOM 567 O O . PRO A 1 74 ? -8.351 -9.509 10.025 1.00 86.75 74 PRO A O 1
ATOM 570 N N . GLN A 1 75 ? -10.417 -9.046 10.746 1.00 86.81 75 GLN A N 1
ATOM 571 C CA . GLN A 1 75 ? -11.061 -9.442 9.494 1.00 86.81 75 GLN A CA 1
ATOM 572 C C . GLN A 1 75 ? -10.727 -8.491 8.340 1.00 86.81 75 GLN A C 1
ATOM 574 O O . GLN A 1 75 ? -10.338 -8.961 7.276 1.00 86.81 75 GLN A O 1
ATOM 579 N N . ALA A 1 76 ? -10.817 -7.179 8.555 1.00 86.38 76 ALA A N 1
ATOM 580 C CA . ALA A 1 76 ? -10.490 -6.187 7.534 1.00 86.38 76 ALA A CA 1
ATOM 581 C C . ALA A 1 76 ? -9.001 -6.234 7.157 1.00 86.38 76 ALA A C 1
ATOM 583 O O . ALA A 1 76 ? -8.666 -6.194 5.976 1.00 86.38 76 ALA A O 1
ATOM 584 N N . ALA A 1 77 ? -8.112 -6.421 8.137 1.00 87.50 77 ALA A N 1
ATOM 585 C CA . ALA A 1 77 ? -6.687 -6.605 7.886 1.00 87.50 77 ALA A CA 1
ATOM 586 C C . ALA A 1 77 ? -6.404 -7.868 7.049 1.00 87.50 77 ALA A C 1
ATOM 588 O O . ALA A 1 77 ? -5.533 -7.854 6.185 1.00 87.50 77 ALA A O 1
ATOM 589 N N . ARG A 1 78 ? -7.141 -8.969 7.269 1.00 92.12 78 ARG A N 1
ATOM 590 C CA . ARG A 1 78 ? -7.030 -10.181 6.434 1.00 92.12 78 ARG A CA 1
ATOM 591 C C . ARG A 1 78 ? -7.451 -9.931 4.989 1.00 92.12 78 ARG A C 1
ATOM 593 O O . ARG A 1 78 ? -6.752 -10.384 4.089 1.00 92.12 78 ARG A O 1
ATOM 600 N N . GLU A 1 79 ? -8.553 -9.219 4.763 1.00 92.19 79 GLU A N 1
ATOM 601 C CA . GLU A 1 79 ? -8.974 -8.880 3.398 1.00 92.19 79 GLU A CA 1
ATOM 602 C C . GLU A 1 79 ? -7.962 -7.955 2.714 1.00 92.19 79 GLU A C 1
ATOM 604 O O . GLU A 1 79 ? -7.587 -8.199 1.570 1.00 92.19 79 GLU A O 1
ATOM 609 N N . LEU A 1 80 ? -7.430 -6.958 3.430 1.00 91.19 80 LEU A N 1
ATOM 610 C CA . LEU A 1 80 ? -6.388 -6.090 2.885 1.00 91.19 80 LEU A CA 1
ATOM 611 C C . LEU A 1 80 ? -5.126 -6.884 2.513 1.00 91.19 80 LEU A C 1
ATOM 613 O O . LEU A 1 80 ? -4.609 -6.721 1.411 1.00 91.19 80 LEU A O 1
ATOM 617 N N . ARG A 1 81 ? -4.681 -7.819 3.366 1.00 94.75 81 ARG A N 1
ATOM 618 C CA . ARG A 1 81 ? -3.560 -8.726 3.049 1.00 94.75 81 ARG A CA 1
ATOM 619 C C . ARG A 1 81 ? -3.807 -9.556 1.791 1.00 94.75 81 ARG A C 1
ATOM 621 O O . ARG A 1 81 ? -2.885 -9.737 1.005 1.00 94.75 81 ARG A O 1
ATOM 628 N N . ARG A 1 82 ? -5.034 -10.043 1.570 1.00 96.06 82 ARG A N 1
ATOM 629 C CA . ARG A 1 82 ? -5.384 -10.803 0.354 1.00 96.06 82 ARG A CA 1
ATOM 630 C C . ARG A 1 82 ? -5.273 -9.967 -0.918 1.00 96.06 82 ARG A C 1
ATOM 632 O O . ARG A 1 82 ? -4.912 -10.517 -1.951 1.00 96.06 82 ARG A O 1
ATOM 639 N N . LEU A 1 83 ? -5.574 -8.672 -0.845 1.00 96.00 83 LEU A N 1
ATOM 640 C CA . LEU A 1 83 ? -5.445 -7.755 -1.980 1.00 96.00 83 LEU A CA 1
ATOM 641 C C . LEU A 1 83 ? -3.988 -7.357 -2.238 1.00 96.00 83 LEU A C 1
ATOM 643 O O . LEU A 1 83 ? -3.577 -7.261 -3.389 1.00 96.00 83 LEU A O 1
ATOM 647 N N . VAL A 1 84 ? -3.212 -7.140 -1.174 1.00 95.31 84 VAL A N 1
ATOM 648 C CA . VAL A 1 84 ? -1.818 -6.682 -1.270 1.00 95.31 84 VAL A CA 1
ATOM 649 C C . VAL A 1 84 ? -0.872 -7.811 -1.675 1.00 95.31 84 VAL A C 1
ATOM 651 O O . VAL A 1 84 ? -0.015 -7.600 -2.525 1.00 95.31 84 VAL A O 1
ATOM 654 N N . LYS A 1 85 ? -1.071 -9.034 -1.168 1.00 95.69 85 LYS A N 1
ATOM 655 C CA . LYS A 1 85 ? -0.183 -10.174 -1.442 1.00 95.69 85 LYS A CA 1
ATOM 656 C C . LYS A 1 85 ? 0.140 -10.417 -2.931 1.00 95.69 85 LYS A C 1
ATOM 658 O O . LYS A 1 85 ? 1.319 -10.533 -3.243 1.00 95.69 85 LYS A O 1
ATOM 663 N N . PRO A 1 86 ? -0.825 -10.503 -3.865 1.00 96.88 86 PRO A N 1
ATOM 664 C CA . PRO A 1 86 ? -0.488 -10.716 -5.274 1.00 96.88 86 PRO A CA 1
ATOM 665 C C . PRO A 1 86 ? 0.275 -9.535 -5.896 1.00 96.88 86 PRO A C 1
ATOM 667 O O . PRO A 1 86 ? 1.020 -9.733 -6.851 1.00 96.88 86 PR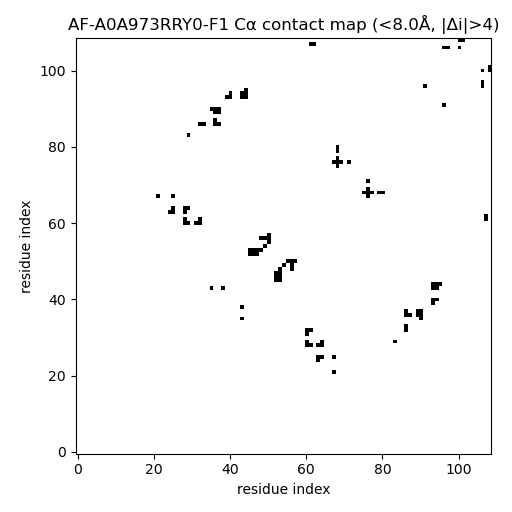O A O 1
ATOM 670 N N . LEU A 1 87 ? 0.110 -8.315 -5.372 1.00 94.56 87 LEU A N 1
ATOM 671 C CA . LEU A 1 87 ? 0.870 -7.144 -5.818 1.00 94.56 87 LEU A CA 1
ATOM 672 C C . LEU A 1 87 ? 2.314 -7.206 -5.315 1.00 94.56 87 LEU A C 1
ATOM 674 O O . LEU A 1 87 ? 3.233 -6.956 -6.090 1.00 94.56 87 LEU A O 1
ATOM 678 N N . ASP A 1 88 ? 2.501 -7.611 -4.058 1.00 92.62 88 ASP A N 1
ATOM 679 C CA . ASP A 1 88 ? 3.813 -7.876 -3.465 1.00 92.62 88 ASP A CA 1
ATOM 680 C C . ASP A 1 88 ? 4.550 -8.958 -4.270 1.00 92.62 88 ASP A C 1
ATOM 682 O O . ASP A 1 88 ? 5.671 -8.738 -4.722 1.00 92.62 88 ASP A O 1
ATOM 686 N N . ASP A 1 89 ? 3.886 -10.084 -4.556 1.00 92.94 89 ASP A N 1
ATOM 687 C CA . ASP A 1 89 ? 4.458 -11.183 -5.344 1.00 92.94 89 ASP A CA 1
ATOM 688 C C . ASP A 1 89 ? 4.883 -10.715 -6.757 1.00 92.94 89 ASP A C 1
ATOM 690 O O . ASP A 1 89 ? 5.955 -11.079 -7.247 1.00 92.94 89 ASP A O 1
ATOM 694 N N . LEU A 1 90 ? 4.072 -9.871 -7.415 1.00 92.12 90 LEU A N 1
ATOM 695 C CA . LEU A 1 90 ? 4.397 -9.289 -8.725 1.00 92.12 90 LEU A CA 1
ATOM 696 C C . LEU A 1 90 ? 5.571 -8.311 -8.677 1.00 92.12 90 LEU A C 1
ATOM 698 O O . LEU A 1 90 ? 6.340 -8.247 -9.638 1.00 92.12 90 LEU A O 1
ATOM 702 N N . TYR A 1 91 ? 5.678 -7.525 -7.607 1.00 87.81 91 TYR A N 1
ATOM 703 C CA . TYR A 1 91 ? 6.772 -6.582 -7.420 1.00 87.81 91 TYR A CA 1
ATOM 704 C C . TYR A 1 91 ? 8.088 -7.333 -7.192 1.00 87.81 91 TYR A C 1
ATOM 706 O O . TYR A 1 91 ? 9.025 -7.147 -7.965 1.00 87.81 91 TYR A O 1
ATOM 714 N N . ILE A 1 92 ? 8.111 -8.272 -6.237 1.00 86.19 92 ILE A N 1
ATOM 715 C CA . ILE A 1 92 ? 9.280 -9.108 -5.908 1.00 86.19 92 ILE A CA 1
ATOM 716 C C . ILE A 1 92 ? 9.788 -9.869 -7.136 1.00 86.19 92 ILE A C 1
ATOM 718 O O . ILE A 1 92 ? 10.989 -9.960 -7.355 1.00 86.19 92 ILE A O 1
ATOM 722 N N . ALA A 1 93 ? 8.894 -10.386 -7.985 1.00 89.12 93 ALA A N 1
ATOM 723 C CA . ALA A 1 93 ? 9.293 -11.095 -9.203 1.00 89.12 93 ALA A CA 1
ATOM 724 C C . ALA A 1 93 ? 10.040 -10.211 -10.227 1.00 89.12 93 ALA A C 1
ATOM 726 O O . ALA A 1 93 ? 10.617 -10.728 -11.186 1.00 89.12 93 ALA A O 1
ATOM 727 N N . LYS A 1 94 ? 9.995 -8.883 -10.068 1.00 86.19 94 LYS A N 1
ATOM 728 C CA . LYS A 1 94 ? 10.579 -7.897 -10.988 1.00 86.19 94 LYS A CA 1
ATOM 729 C C . LYS A 1 94 ? 11.709 -7.081 -10.367 1.00 86.19 94 LYS A C 1
ATOM 731 O O . LYS A 1 94 ? 12.430 -6.423 -11.121 1.00 86.19 94 LYS A O 1
ATOM 736 N N . THR A 1 95 ? 11.838 -7.084 -9.044 1.00 78.88 95 THR A N 1
ATOM 737 C CA . THR A 1 95 ? 12.833 -6.309 -8.304 1.00 78.88 95 THR A CA 1
ATOM 738 C C . THR A 1 95 ? 13.851 -7.210 -7.625 1.00 78.88 95 THR A C 1
ATOM 740 O O . THR A 1 95 ? 13.629 -8.397 -7.408 1.00 78.88 95 THR A O 1
ATOM 743 N N . TRP A 1 96 ? 15.001 -6.631 -7.302 1.00 73.19 96 TRP A N 1
ATOM 744 C CA . TRP A 1 96 ? 15.988 -7.286 -6.456 1.00 73.19 96 TRP A CA 1
ATOM 745 C C . TRP A 1 96 ? 15.716 -6.867 -5.009 1.00 73.19 96 TRP A C 1
ATOM 747 O O . TRP A 1 96 ? 15.560 -5.665 -4.784 1.00 73.19 96 TRP A O 1
ATOM 757 N N . PRO A 1 97 ? 15.615 -7.810 -4.055 1.00 68.50 97 PRO A N 1
ATOM 758 C CA . PRO A 1 97 ? 15.529 -7.473 -2.637 1.00 68.50 97 PRO A CA 1
ATOM 759 C C . PRO A 1 97 ? 16.717 -6.603 -2.224 1.00 68.50 97 PRO A C 1
ATOM 761 O O . PRO A 1 97 ? 17.824 -6.817 -2.729 1.00 68.50 97 PRO A O 1
ATOM 764 N N . ASP A 1 98 ? 16.497 -5.652 -1.316 1.00 68.62 98 ASP A N 1
ATOM 765 C CA . ASP A 1 98 ? 17.596 -4.884 -0.736 1.00 68.62 98 ASP A CA 1
ATOM 766 C C . ASP A 1 98 ? 18.509 -5.839 0.060 1.00 68.62 98 ASP A C 1
ATOM 768 O O . ASP A 1 98 ? 18.048 -6.473 1.012 1.00 68.62 98 ASP A O 1
ATOM 772 N N . PRO A 1 99 ? 19.796 -5.993 -0.312 1.00 67.94 99 PRO A N 1
ATOM 773 C CA . PRO A 1 99 ? 20.719 -6.852 0.425 1.00 67.94 99 PRO A CA 1
ATOM 774 C C . PRO A 1 99 ? 21.086 -6.310 1.816 1.00 67.94 99 PRO A C 1
ATOM 776 O O . PRO A 1 99 ? 21.706 -7.038 2.592 1.00 67.94 99 PRO A O 1
ATOM 779 N N . PHE A 1 100 ? 20.763 -5.050 2.119 1.00 72.12 100 PHE A N 1
ATOM 780 C CA . PHE A 1 100 ? 21.041 -4.394 3.396 1.00 72.12 100 PHE A CA 1
ATOM 781 C C . PHE A 1 100 ? 19.832 -4.348 4.336 1.00 72.12 100 PHE A C 1
ATOM 783 O O . PHE A 1 100 ? 20.010 -4.001 5.506 1.00 72.12 100 PHE A O 1
ATOM 790 N N . ALA A 1 101 ? 18.636 -4.709 3.861 1.00 69.75 101 ALA A N 1
ATOM 791 C CA . ALA A 1 101 ? 17.458 -4.825 4.710 1.00 69.75 101 ALA A CA 1
ATOM 792 C C . ALA A 1 101 ? 17.667 -5.916 5.772 1.00 69.75 101 ALA A C 1
ATOM 794 O O . ALA A 1 101 ? 18.263 -6.969 5.508 1.00 69.75 101 ALA A O 1
ATOM 795 N N . SER A 1 102 ? 17.182 -5.668 6.992 1.00 75.75 102 SER A N 1
ATOM 796 C CA . SER A 1 102 ? 17.221 -6.683 8.042 1.00 75.75 102 SER A CA 1
ATOM 797 C C . SER A 1 102 ? 16.351 -7.875 7.634 1.00 75.75 102 SER A C 1
ATOM 799 O O . SER A 1 102 ? 15.227 -7.668 7.183 1.00 75.75 102 SER A O 1
ATOM 801 N N . PRO A 1 103 ? 16.786 -9.127 7.856 1.00 72.12 103 PRO A N 1
ATOM 802 C CA . PRO A 1 103 ? 15.926 -10.295 7.661 1.00 72.12 103 PRO A CA 1
ATOM 803 C C . PRO A 1 103 ? 14.669 -10.296 8.545 1.00 72.12 103 PRO A C 1
ATOM 805 O O . PRO A 1 103 ? 13.715 -11.011 8.239 1.00 72.12 103 PRO A O 1
ATOM 808 N N . ASP A 1 104 ? 14.696 -9.546 9.652 1.00 78.31 104 ASP A N 1
ATOM 809 C CA . ASP A 1 104 ? 13.556 -9.379 10.560 1.00 78.31 104 ASP A CA 1
ATOM 810 C C . ASP A 1 104 ? 12.535 -8.361 10.036 1.00 78.31 104 ASP A C 1
ATOM 812 O O . ASP A 1 104 ? 11.377 -8.368 10.465 1.00 78.31 104 ASP A O 1
ATOM 816 N N . ASP A 1 105 ? 12.948 -7.510 9.099 1.00 69.62 105 ASP A N 1
ATOM 817 C CA . ASP A 1 105 ? 12.053 -6.588 8.434 1.00 69.62 105 ASP A CA 1
ATOM 818 C C . ASP A 1 105 ? 11.402 -7.274 7.219 1.00 69.62 105 ASP A C 1
ATOM 820 O O . ASP A 1 105 ? 11.924 -8.223 6.626 1.00 69.62 105 ASP A O 1
ATOM 824 N N . GLY A 1 106 ? 10.197 -6.833 6.851 1.00 71.50 106 GLY A N 1
ATOM 825 C CA . GLY A 1 106 ? 9.575 -7.304 5.614 1.00 71.50 106 GLY A CA 1
ATOM 826 C C . GLY A 1 106 ? 10.450 -6.957 4.405 1.00 71.50 106 GLY A C 1
ATOM 827 O O . GLY A 1 106 ? 11.212 -6.003 4.446 1.00 71.50 106 GLY A O 1
ATOM 828 N N . TRP A 1 107 ? 10.296 -7.668 3.283 1.00 74.44 107 TRP A N 1
ATOM 829 C CA . TRP A 1 107 ? 11.067 -7.390 2.054 1.00 74.44 107 TRP A CA 1
ATOM 830 C C . TRP A 1 107 ? 10.897 -5.947 1.522 1.00 74.44 107 TRP A C 1
ATOM 832 O O . TRP A 1 107 ? 11.642 -5.527 0.642 1.00 74.44 107 TRP A O 1
ATOM 842 N N . TRP A 1 108 ? 9.880 -5.234 2.017 1.00 72.81 108 TRP A N 1
ATOM 843 C CA . TRP A 1 108 ? 9.526 -3.850 1.701 1.00 72.81 108 TRP A CA 1
ATOM 844 C C . TRP A 1 108 ? 10.190 -2.803 2.611 1.00 72.81 108 TRP A C 1
ATOM 846 O O . TRP A 1 108 ? 9.809 -1.636 2.526 1.00 72.81 108 TRP A O 1
ATOM 856 N N . ALA A 1 109 ? 11.079 -3.214 3.516 1.00 62.00 109 ALA A N 1
ATOM 857 C CA . ALA A 1 109 ? 11.789 -2.341 4.448 1.00 62.00 109 ALA A CA 1
ATOM 858 C C . ALA A 1 109 ? 13.190 -1.964 3.961 1.00 62.00 109 ALA A C 1
ATOM 860 O O . ALA A 1 109 ? 13.780 -2.762 3.198 1.00 62.00 109 ALA A O 1
#

Secondary structure (DSSP, 8-state):
---SHHHHHHHHHHHHHHHHHHHHHHHHHHHHHHHHHTS-GGGTS---SSTTT-TTTTS-HHHHHHHHHHHS-HHHHHHHHHHHHHHHHHHHTTSPPPTTS-TTS-TT-

Mean predicted aligned error: 10.86 Å